Protein AF-A0A9W6NI95-F1 (afdb_monomer_lite)

Sequence (175 aa):
MHAALSYRSCLLLAVLAAGCATPPPPPPVPDEVAAPVPEYIPVVRYGRYTLVELTPTAAQEDLLLQVVDVSIPDTLHANVADALHHVLQRSGYQLCNGRETDTLGNLPLPAAHYQLGPLQLRDALLTLAGPARALHVDHTTRSVCFSQQHKTPAEATQATADSAPLQGSAGEPQP

InterPro domains:
  IPR022260 Integrating conjugative element protein PilL, PFGI-1 [TIGR03748] (44-146)

pLDDT: mean 80.82, std 19.19, range [35.25, 98.25]

Organism: NCBI:txid1806536

Foldseek 3Di:
DDDDDDDDDDDDDPDPPPDDDDDDDDPDDPPPPPDPDDDDFDWDDDPDPDIDTPDDDPCRVPLQQDWDWAAAPPDVWQFLLSLLQRLCVPSQADEDDDPQQVVLRPHTFDPVLNTDDGGGNNVNNDVSSDPQWDWDADPVNRYIYIDGDPPPPDPPPPDPPDDDDDDDDDDDDDD

Radius of gyration: 41.8 Å; chains: 1; bounding box: 134×52×127 Å

Secondary structure (DSSP, 8-state):
---------------------PPPPPPPPP----PPPPP---EEEETTTEEEE-SPPHHHHSGGGSEEEEE----TT-BHHHHHHHHTTTTS-EE---HHHHHHHTSBPPGGGSEEEEEEHHHHHHHHH-TTEEEEEETTTTEEEEEE---------SS----------------

Structure (mmCIF, N/CA/C/O backbone):
data_AF-A0A9W6NI95-F1
#
_entry.id   AF-A0A9W6NI95-F1
#
loop_
_atom_site.group_PDB
_atom_site.id
_atom_site.type_symbol
_atom_site.label_atom_id
_atom_site.label_alt_id
_atom_site.label_comp_id
_atom_site.label_asym_id
_atom_site.label_entity_id
_atom_site.label_seq_id
_atom_site.pdbx_PDB_ins_code
_atom_site.Cartn_x
_atom_site.Cartn_y
_atom_site.Cartn_z
_atom_site.occupancy
_atom_site.B_iso_or_equiv
_atom_site.auth_seq_id
_atom_site.auth_comp_id
_atom_site.auth_asym_id
_atom_site.auth_atom_id
_atom_site.pdbx_PDB_model_num
ATOM 1 N N . MET A 1 1 ? -64.172 -23.186 106.524 1.00 39.09 1 MET A N 1
ATOM 2 C CA . MET A 1 1 ? -62.766 -23.621 106.405 1.00 39.09 1 MET A CA 1
ATOM 3 C C . MET A 1 1 ? -61.934 -22.416 105.976 1.00 39.09 1 MET A C 1
ATOM 5 O O . MET A 1 1 ? -62.356 -21.749 105.047 1.00 39.09 1 MET A O 1
ATOM 9 N N . HIS A 1 2 ? -60.880 -22.116 106.748 1.00 35.25 2 HIS A N 1
ATOM 10 C CA . HIS A 1 2 ? -59.637 -21.352 106.481 1.00 35.25 2 HIS A CA 1
ATOM 11 C C . HIS A 1 2 ? -59.615 -20.327 105.319 1.00 35.25 2 HIS A C 1
ATOM 13 O O . HIS A 1 2 ? -59.836 -20.692 104.176 1.00 35.25 2 HIS A O 1
ATOM 19 N N . ALA A 1 3 ? -59.476 -19.015 105.554 1.00 40.25 3 ALA A N 1
ATOM 20 C CA . ALA A 1 3 ? -58.319 -18.244 106.060 1.00 40.25 3 ALA A CA 1
ATOM 21 C C . ALA A 1 3 ? -57.345 -17.757 104.956 1.00 40.25 3 ALA A C 1
ATOM 23 O O . ALA A 1 3 ? -56.679 -18.565 104.332 1.00 40.25 3 ALA A O 1
ATOM 24 N N . ALA A 1 4 ? -57.283 -16.423 104.809 1.00 47.19 4 ALA A N 1
ATOM 25 C CA . ALA A 1 4 ? -56.113 -15.525 104.742 1.00 47.19 4 ALA A CA 1
ATOM 26 C C . ALA A 1 4 ? -54.902 -15.749 103.788 1.00 47.19 4 ALA A C 1
ATOM 28 O O . ALA A 1 4 ? -54.490 -16.860 103.494 1.00 47.19 4 ALA A O 1
ATOM 29 N N . LEU A 1 5 ? -54.250 -14.599 103.518 1.00 49.66 5 LEU A N 1
ATOM 30 C CA . LEU A 1 5 ? -52.885 -14.325 103.004 1.00 49.66 5 LEU A CA 1
ATOM 31 C C . LEU A 1 5 ? -52.746 -14.244 101.470 1.00 49.66 5 LEU A C 1
ATOM 33 O O . LEU A 1 5 ? -52.986 -15.212 100.768 1.00 49.66 5 LEU A O 1
ATOM 37 N N . SER A 1 6 ? -52.494 -13.087 100.842 1.00 50.56 6 SER A N 1
ATOM 38 C CA . SER A 1 6 ? -51.458 -12.047 101.022 1.00 50.56 6 SER A CA 1
ATOM 39 C C . SER A 1 6 ? -50.047 -12.478 100.596 1.00 50.56 6 SER A C 1
ATOM 41 O O . SER A 1 6 ? -49.500 -13.444 101.115 1.00 50.56 6 SER A O 1
ATOM 43 N N . TYR A 1 7 ? -49.461 -11.645 99.725 1.00 53.38 7 TYR A N 1
ATOM 44 C CA . TYR A 1 7 ? -48.036 -11.490 99.412 1.00 53.38 7 TYR A CA 1
ATOM 45 C C . TYR A 1 7 ? -47.317 -12.620 98.657 1.00 53.38 7 TYR A C 1
ATOM 47 O O . TYR A 1 7 ? -47.003 -13.662 99.220 1.00 53.38 7 TYR A O 1
ATOM 55 N N . ARG A 1 8 ? -46.863 -12.312 97.433 1.00 53.09 8 ARG A N 1
ATOM 56 C CA . ARG A 1 8 ? -45.423 -12.296 97.101 1.00 53.09 8 ARG A CA 1
ATOM 57 C C . ARG A 1 8 ? -45.178 -11.746 95.696 1.00 53.09 8 ARG A C 1
ATOM 59 O O . ARG A 1 8 ? -45.253 -12.444 94.694 1.00 53.09 8 ARG A O 1
ATOM 66 N N . SER A 1 9 ? -44.829 -10.462 95.679 1.00 55.97 9 SER A N 1
ATOM 67 C CA . SER A 1 9 ? -43.877 -9.907 94.723 1.00 55.97 9 SER A CA 1
ATOM 68 C C . SER A 1 9 ? -42.652 -10.823 94.636 1.00 55.97 9 SER A C 1
ATOM 70 O O . SER A 1 9 ? -42.041 -11.120 95.663 1.00 55.97 9 SER A O 1
ATOM 72 N N . CYS A 1 10 ? -42.305 -11.267 93.430 1.00 50.72 10 CYS A N 1
ATOM 73 C CA . CYS A 1 10 ? -40.957 -11.715 93.110 1.00 50.72 10 CYS A CA 1
ATOM 74 C C . CYS A 1 10 ? -40.679 -11.417 91.632 1.00 50.72 10 CYS A C 1
ATOM 76 O O . CYS A 1 10 ? -41.118 -12.122 90.728 1.00 50.72 10 CYS A O 1
ATOM 78 N N . LEU A 1 11 ? -39.991 -10.291 91.444 1.00 57.03 11 LEU A N 1
ATOM 79 C CA . LEU A 1 11 ? -39.237 -9.872 90.268 1.00 57.03 11 LEU A CA 1
ATOM 80 C C . LEU A 1 11 ? -38.613 -11.040 89.496 1.00 57.03 11 LEU A C 1
ATOM 82 O O . LEU A 1 11 ? -37.851 -11.791 90.094 1.00 57.03 11 LEU A O 1
ATOM 86 N N . LEU A 1 12 ? -38.777 -11.065 88.171 1.00 56.69 12 LEU A N 1
ATOM 87 C CA . LEU A 1 12 ? -37.715 -11.503 87.261 1.00 56.69 12 LEU A CA 1
ATOM 88 C C . LEU A 1 12 ? -37.713 -10.617 86.005 1.00 56.69 12 LEU A C 1
ATOM 90 O O . LEU A 1 12 ? -38.491 -10.795 85.073 1.00 56.69 12 LEU A O 1
ATOM 94 N N . LEU A 1 13 ? -36.822 -9.623 86.035 1.00 53.78 13 LEU A N 1
ATOM 95 C CA . LEU A 1 13 ? -36.346 -8.852 84.889 1.00 53.78 13 LEU A CA 1
ATOM 96 C C . LEU A 1 13 ? -35.638 -9.799 83.910 1.00 53.78 13 LEU A C 1
ATOM 98 O O . LEU A 1 13 ? -34.586 -10.347 84.237 1.00 53.78 13 LEU A O 1
ATOM 102 N N . ALA A 1 14 ? -36.178 -9.971 82.705 1.00 61.47 14 ALA A N 1
ATOM 103 C CA . ALA A 1 14 ? -35.450 -10.603 81.610 1.00 61.47 14 ALA A CA 1
ATOM 104 C C . ALA A 1 14 ? -34.490 -9.570 80.992 1.00 61.47 14 ALA A C 1
ATOM 106 O O . ALA A 1 14 ? -34.885 -8.740 80.176 1.00 61.47 14 ALA A O 1
ATOM 107 N N . VAL A 1 15 ? -33.227 -9.593 81.424 1.00 63.75 15 VAL A N 1
ATOM 108 C CA . VAL A 1 15 ? -32.141 -8.812 80.817 1.00 63.75 15 VAL A CA 1
ATOM 109 C C . VAL A 1 15 ? -31.749 -9.485 79.501 1.00 63.75 15 VAL A C 1
ATOM 111 O O . VAL A 1 15 ? -31.142 -10.554 79.497 1.00 63.75 15 VAL A O 1
ATOM 114 N N . LEU A 1 16 ? -32.098 -8.866 78.372 1.00 62.25 16 LEU A N 1
ATOM 115 C CA . LEU A 1 16 ? -31.560 -9.224 77.059 1.00 62.25 16 LEU A CA 1
ATOM 116 C C . LEU A 1 16 ? -30.106 -8.742 76.985 1.00 62.25 16 LEU A C 1
ATOM 118 O O . LEU A 1 16 ? -29.836 -7.593 76.644 1.00 62.25 16 LEU A O 1
ATOM 122 N N . ALA A 1 17 ? -29.161 -9.621 77.314 1.00 59.72 17 ALA A N 1
ATOM 123 C CA . ALA A 1 17 ? -27.756 -9.405 77.000 1.00 59.72 17 ALA A CA 1
ATOM 124 C C . ALA A 1 17 ? -27.543 -9.623 75.491 1.00 59.72 17 ALA A C 1
ATOM 126 O O . ALA A 1 17 ? -27.167 -10.707 75.048 1.00 59.72 17 ALA A O 1
ATOM 127 N N . ALA A 1 18 ? -27.814 -8.593 74.688 1.00 65.00 18 ALA A N 1
ATOM 128 C CA . ALA A 1 18 ? -27.332 -8.529 73.314 1.00 65.00 18 ALA A CA 1
ATOM 129 C C . ALA A 1 18 ? -25.821 -8.251 73.354 1.00 65.00 18 ALA A C 1
ATOM 131 O O . ALA A 1 18 ? -25.382 -7.109 73.474 1.00 65.00 18 ALA A O 1
ATOM 132 N N . GLY A 1 19 ? -25.018 -9.314 73.325 1.00 57.25 19 GLY A N 1
ATOM 133 C CA . GLY A 1 19 ? -23.576 -9.205 73.143 1.00 57.25 19 GLY A CA 1
ATOM 134 C C . GLY A 1 19 ? -23.263 -8.876 71.686 1.00 57.25 19 GLY A C 1
ATOM 135 O O . GLY A 1 19 ? -23.458 -9.717 70.811 1.00 57.25 19 GLY A O 1
ATOM 136 N N . CYS A 1 20 ? -22.770 -7.669 71.412 1.00 65.12 20 CYS A N 1
ATOM 137 C CA . CYS A 1 20 ? -22.138 -7.366 70.130 1.00 65.12 20 CYS A CA 1
ATOM 138 C C . CYS A 1 20 ? -20.782 -8.080 70.075 1.00 65.12 20 CYS A C 1
ATOM 140 O O . CYS A 1 20 ? -19.835 -7.680 70.750 1.00 65.12 20 CYS A O 1
ATOM 142 N N . ALA A 1 21 ? -20.688 -9.144 69.278 1.00 68.12 21 ALA A N 1
ATOM 143 C CA . ALA A 1 21 ? -19.411 -9.746 68.924 1.00 68.12 21 ALA A CA 1
ATOM 144 C C . ALA A 1 21 ? -18.765 -8.907 67.812 1.00 68.12 21 ALA A C 1
ATOM 146 O O . ALA A 1 21 ? -19.132 -9.017 66.643 1.00 68.12 21 ALA A O 1
ATOM 147 N N . THR A 1 22 ? -17.825 -8.038 68.180 1.00 73.81 22 THR A N 1
ATOM 148 C CA . THR A 1 22 ? -16.967 -7.336 67.218 1.00 73.81 22 THR A CA 1
ATOM 149 C C . THR A 1 22 ? -15.977 -8.345 66.622 1.00 73.81 22 THR A C 1
ATOM 151 O O . THR A 1 22 ? -15.261 -8.992 67.392 1.00 73.81 22 THR A O 1
ATOM 154 N N . PRO A 1 23 ? -15.917 -8.523 65.289 1.00 75.31 23 PRO A N 1
ATOM 155 C CA . PRO A 1 23 ? -14.920 -9.392 64.674 1.00 75.31 23 PRO A CA 1
ATOM 156 C C . PRO A 1 23 ? -13.507 -8.838 64.921 1.00 75.31 23 PRO A C 1
ATOM 158 O O . PRO A 1 23 ? -13.334 -7.617 64.988 1.00 75.31 23 PRO A O 1
ATOM 161 N N . PRO A 1 24 ? -12.490 -9.705 65.076 1.00 78.19 24 PRO A N 1
ATOM 162 C CA . PRO A 1 24 ? -11.120 -9.251 65.257 1.00 78.19 24 PRO A CA 1
ATOM 163 C C . PRO A 1 24 ? -10.662 -8.430 64.039 1.00 78.19 24 PRO A C 1
ATOM 165 O O . PRO A 1 24 ? -11.067 -8.734 62.912 1.00 78.19 24 PRO A O 1
ATOM 168 N N . PRO A 1 25 ? -9.828 -7.395 64.248 1.00 74.44 25 PRO A N 1
ATOM 169 C CA . PRO A 1 25 ? -9.284 -6.610 63.151 1.00 74.44 25 PRO A CA 1
ATOM 170 C C . PRO A 1 25 ? -8.463 -7.510 62.212 1.00 74.44 25 PRO A C 1
ATOM 172 O O . PRO A 1 25 ? -7.798 -8.438 62.688 1.00 74.44 25 PRO A O 1
ATOM 175 N N . PRO A 1 26 ? -8.501 -7.262 60.890 1.00 75.88 26 PRO A N 1
ATOM 176 C CA . PRO A 1 26 ? -7.673 -8.000 59.947 1.00 75.88 26 PRO A CA 1
ATOM 177 C C . PRO A 1 26 ? -6.185 -7.811 60.292 1.00 75.88 26 PRO A C 1
ATOM 179 O O . PRO A 1 26 ? -5.810 -6.764 60.832 1.00 75.88 26 PRO A O 1
ATOM 182 N N . PRO A 1 27 ? -5.327 -8.809 60.011 1.00 78.88 27 PRO A N 1
ATOM 183 C CA . PRO A 1 27 ? -3.893 -8.677 60.231 1.00 78.88 27 PRO A CA 1
ATOM 184 C C . PRO A 1 27 ? -3.335 -7.488 59.429 1.00 78.88 27 PRO A C 1
ATOM 186 O O . PRO A 1 27 ? -3.868 -7.180 58.359 1.00 78.88 27 PRO A O 1
ATOM 189 N N . PRO A 1 28 ? -2.272 -6.823 59.919 1.00 68.75 28 PRO A N 1
ATOM 190 C CA . PRO A 1 28 ? -1.641 -5.730 59.194 1.00 68.75 28 PRO A CA 1
ATOM 191 C C . PRO A 1 28 ? -1.139 -6.251 57.846 1.00 68.75 28 PRO A C 1
ATOM 193 O O . PRO A 1 28 ? -0.312 -7.163 57.789 1.00 68.75 28 PRO A O 1
ATOM 196 N N . VAL A 1 29 ? -1.684 -5.693 56.766 1.00 67.94 29 VAL A N 1
ATOM 197 C CA . VAL A 1 29 ? -1.177 -5.910 55.411 1.00 67.94 29 VAL A CA 1
ATOM 198 C C . VAL A 1 29 ? 0.262 -5.376 55.356 1.00 67.94 29 VAL A C 1
ATOM 200 O O . VAL A 1 29 ? 0.476 -4.224 55.738 1.00 67.94 29 VAL A O 1
ATOM 203 N N . PRO A 1 30 ? 1.255 -6.196 54.957 1.00 70.25 30 PRO A N 1
ATOM 204 C CA . PRO A 1 30 ? 2.612 -5.721 54.695 1.00 70.25 30 PRO A CA 1
ATOM 205 C C . PRO A 1 30 ? 2.572 -4.583 53.677 1.00 70.25 30 PRO A C 1
ATOM 207 O O . PRO A 1 30 ? 1.731 -4.647 52.781 1.00 70.25 30 PRO A O 1
ATOM 210 N N . ASP A 1 31 ? 3.464 -3.592 53.825 1.00 64.56 31 ASP A N 1
ATOM 211 C CA . ASP A 1 31 ? 3.562 -2.402 52.969 1.00 64.56 31 ASP A CA 1
ATOM 212 C C . ASP A 1 31 ? 3.213 -2.734 51.517 1.00 64.56 31 ASP A C 1
ATOM 214 O O . ASP A 1 31 ? 3.941 -3.439 50.812 1.00 64.56 31 ASP A O 1
ATOM 218 N N . GLU A 1 32 ? 2.030 -2.267 51.123 1.00 62.72 32 GLU A N 1
ATOM 219 C CA . GLU A 1 32 ? 1.460 -2.468 49.806 1.00 62.72 32 GLU A CA 1
ATOM 220 C C . GLU A 1 32 ? 2.410 -1.808 48.810 1.00 62.72 32 GLU A C 1
ATOM 222 O O . GLU A 1 32 ? 2.481 -0.582 48.707 1.00 62.72 32 GLU A O 1
ATOM 227 N N . VAL A 1 33 ? 3.200 -2.633 48.116 1.00 65.06 33 VAL A N 1
ATOM 228 C CA . VAL A 1 33 ? 3.921 -2.228 46.911 1.00 65.06 33 VAL A CA 1
ATOM 229 C C . VAL A 1 33 ? 2.887 -1.539 46.041 1.00 65.06 33 VAL A C 1
ATOM 231 O O . VAL A 1 33 ? 1.957 -2.202 45.585 1.00 65.06 33 VAL A O 1
ATOM 234 N N . ALA A 1 34 ? 3.016 -0.217 45.893 1.00 67.56 34 ALA A N 1
ATOM 235 C CA . ALA A 1 34 ? 2.054 0.608 45.184 1.00 67.56 34 ALA A CA 1
ATOM 236 C C . ALA A 1 34 ? 1.729 -0.064 43.849 1.00 67.56 34 ALA A C 1
ATOM 238 O O . ALA A 1 34 ? 2.587 -0.156 42.965 1.00 67.56 34 ALA A O 1
ATOM 239 N N . ALA A 1 35 ? 0.512 -0.600 43.743 1.00 68.81 35 ALA A N 1
ATOM 240 C CA . ALA A 1 35 ? 0.052 -1.186 42.504 1.00 68.81 35 ALA A CA 1
ATOM 241 C C . ALA A 1 35 ? 0.162 -0.101 41.421 1.00 68.81 35 ALA A C 1
ATOM 243 O O . ALA A 1 35 ? -0.156 1.063 41.702 1.00 68.81 35 ALA A O 1
ATOM 244 N N . PRO A 1 36 ? 0.642 -0.434 40.209 1.00 73.38 36 PRO A N 1
ATOM 245 C CA . PRO A 1 36 ? 0.650 0.527 39.120 1.00 73.38 36 PRO A CA 1
ATOM 246 C C . PRO A 1 36 ? -0.759 1.102 38.978 1.00 73.38 36 PRO A C 1
ATOM 248 O O . PRO A 1 36 ? -1.743 0.359 39.022 1.00 73.38 36 PRO A O 1
ATOM 251 N N . VAL A 1 37 ? -0.844 2.431 38.877 1.00 72.38 37 VAL A N 1
ATOM 252 C CA . VAL A 1 37 ? -2.119 3.136 38.722 1.00 72.38 37 VAL A CA 1
ATOM 253 C C . VAL A 1 37 ? -2.857 2.479 37.554 1.00 72.38 37 VAL A C 1
ATOM 255 O O . VAL A 1 37 ? -2.275 2.402 36.469 1.00 72.38 37 VAL A O 1
ATOM 258 N N . PRO A 1 38 ? -4.078 1.951 37.755 1.00 73.62 38 PRO A N 1
ATOM 259 C CA . PRO A 1 38 ? -4.769 1.231 36.700 1.00 73.62 38 PRO A CA 1
ATOM 260 C C . PRO A 1 38 ? -4.997 2.176 35.522 1.00 73.62 38 PRO A C 1
ATOM 262 O O . PRO A 1 38 ? -5.600 3.241 35.672 1.00 73.62 38 PRO A O 1
ATOM 265 N N . GLU A 1 39 ? -4.490 1.787 34.356 1.00 80.56 39 GLU A N 1
ATOM 266 C CA . GLU A 1 39 ? -4.736 2.496 33.109 1.00 80.56 39 GLU A CA 1
ATOM 267 C C . GLU A 1 39 ? -6.236 2.426 32.797 1.00 80.56 39 GLU A C 1
ATOM 269 O O . GLU A 1 39 ? -6.834 1.349 32.729 1.00 80.56 39 GLU A O 1
ATOM 274 N N . TYR A 1 40 ? -6.879 3.589 32.697 1.00 83.12 40 TYR A N 1
ATOM 275 C CA . TYR A 1 40 ? -8.318 3.671 32.476 1.00 83.12 40 TYR A CA 1
ATOM 276 C C . TYR A 1 40 ? -8.625 3.529 30.981 1.00 83.12 40 TYR A C 1
ATOM 278 O O . TYR A 1 40 ? -8.510 4.494 30.226 1.00 83.12 40 TYR A O 1
ATOM 286 N N . ILE A 1 41 ? -9.046 2.334 30.560 1.00 86.50 41 ILE A N 1
ATOM 287 C CA . ILE A 1 41 ? -9.514 2.070 29.193 1.00 86.50 41 ILE A CA 1
ATOM 288 C C . ILE A 1 41 ? -11.033 2.297 29.143 1.00 86.50 41 ILE A C 1
ATOM 290 O O . ILE A 1 41 ? -11.782 1.579 29.815 1.00 86.50 41 ILE A O 1
ATOM 294 N N . PRO A 1 42 ? -11.532 3.287 28.381 1.00 90.44 42 PRO A N 1
ATOM 295 C CA . PRO A 1 42 ? -12.965 3.530 28.284 1.00 90.44 42 PRO A CA 1
ATOM 296 C C . PRO A 1 42 ? -13.649 2.356 27.571 1.00 90.44 42 PRO A C 1
ATOM 298 O O . PRO A 1 42 ? -13.240 1.965 26.482 1.00 90.44 42 PRO A O 1
ATOM 301 N N . VAL A 1 43 ? -14.713 1.803 28.160 1.00 92.88 43 VAL A N 1
ATOM 302 C CA . VAL A 1 43 ? -15.462 0.665 27.597 1.00 92.88 43 VAL A CA 1
ATOM 303 C C . VAL A 1 43 ? -16.964 0.929 27.566 1.00 92.88 43 VAL A C 1
ATOM 305 O O . VAL A 1 43 ? -17.522 1.564 28.462 1.00 92.88 43 VAL A O 1
ATOM 308 N N . VAL A 1 44 ? -17.643 0.384 26.557 1.00 94.25 44 VAL A N 1
ATOM 309 C CA . VAL A 1 44 ? -19.109 0.319 26.479 1.00 94.25 44 VAL A CA 1
ATOM 310 C C . VAL A 1 44 ? -19.562 -1.123 26.593 1.00 94.25 44 VAL A C 1
ATOM 312 O O . VAL A 1 44 ? -19.011 -2.027 25.968 1.00 94.25 44 VAL A O 1
ATOM 315 N N . ARG A 1 45 ? -20.608 -1.342 27.391 1.00 95.19 45 ARG A N 1
ATOM 316 C CA . ARG A 1 45 ? -21.202 -2.661 27.579 1.00 95.19 45 ARG A CA 1
ATOM 317 C C . ARG A 1 45 ? -22.388 -2.865 26.647 1.00 95.19 45 ARG A C 1
ATOM 319 O O . ARG A 1 45 ? -23.424 -2.225 26.807 1.00 95.19 45 ARG A O 1
ATOM 326 N N . TYR A 1 46 ? -22.257 -3.817 25.732 1.00 94.62 46 TYR A N 1
ATOM 327 C CA . TYR A 1 46 ? -23.356 -4.322 24.920 1.00 94.62 46 TYR A CA 1
ATOM 328 C C . TYR A 1 46 ? -23.933 -5.590 25.560 1.00 94.62 46 TYR A C 1
ATOM 330 O O . TYR A 1 46 ? -23.252 -6.595 25.773 1.00 94.62 46 TYR A O 1
ATOM 338 N N . GLY A 1 47 ? -25.219 -5.549 25.906 1.00 94.44 47 GLY A N 1
ATOM 339 C CA . GLY A 1 47 ? -25.883 -6.662 26.581 1.00 94.44 47 GLY A CA 1
ATOM 340 C C . GLY A 1 47 ? -25.234 -7.014 27.925 1.00 94.44 47 GLY A C 1
ATOM 341 O O . GLY A 1 47 ? -24.808 -6.142 28.684 1.00 94.44 47 GLY A O 1
ATOM 342 N N . ARG A 1 48 ? -25.198 -8.309 28.262 1.00 93.75 48 ARG A N 1
ATOM 343 C CA . ARG A 1 48 ? -24.658 -8.777 29.549 1.00 93.75 48 ARG A CA 1
ATOM 344 C C . ARG A 1 48 ? -23.215 -9.282 29.496 1.00 93.75 48 ARG A C 1
ATOM 346 O O . ARG A 1 48 ? -22.595 -9.359 30.557 1.00 93.75 48 ARG A O 1
ATOM 353 N N . TYR A 1 49 ? -22.697 -9.589 28.310 1.00 94.81 49 TYR A N 1
ATOM 354 C CA . TYR A 1 49 ? -21.448 -10.341 28.139 1.00 94.81 49 TYR A CA 1
ATOM 355 C C . TYR A 1 49 ? -20.434 -9.675 27.207 1.00 94.81 49 TYR A C 1
ATOM 357 O O . TYR A 1 49 ? -19.344 -10.208 27.044 1.00 94.81 49 TYR A O 1
ATOM 365 N N . THR A 1 50 ? -20.763 -8.529 26.606 1.00 94.88 50 THR A N 1
ATOM 366 C CA . THR A 1 50 ? -19.878 -7.872 25.642 1.00 94.88 50 THR A CA 1
ATOM 367 C C . THR A 1 50 ? -19.442 -6.521 26.184 1.00 94.88 50 THR A C 1
ATOM 369 O O . THR A 1 50 ? -20.273 -5.661 26.470 1.00 94.88 50 THR A O 1
ATOM 372 N N . LEU A 1 51 ? -18.133 -6.344 26.326 1.00 94.00 51 LEU A N 1
ATOM 373 C CA . LEU A 1 51 ? -17.490 -5.052 26.531 1.00 94.00 51 LEU A CA 1
ATOM 374 C C . LEU A 1 51 ? -16.725 -4.721 25.251 1.00 94.00 51 LEU A C 1
ATOM 376 O O . LEU A 1 51 ? -16.057 -5.592 24.698 1.00 94.00 51 LEU A O 1
ATOM 380 N N . VAL A 1 52 ? -16.871 -3.493 24.769 1.00 92.94 52 VAL A N 1
ATOM 381 C CA . VAL A 1 52 ? -16.148 -2.967 23.609 1.00 92.94 52 VAL A CA 1
ATOM 382 C C . VAL A 1 52 ? -15.347 -1.770 24.083 1.00 92.94 52 VAL A C 1
ATOM 384 O O . VAL A 1 52 ? -15.907 -0.859 24.696 1.00 92.94 52 VAL A O 1
ATOM 387 N N . GLU A 1 53 ? -14.048 -1.791 23.824 1.00 93.06 53 GLU A N 1
ATOM 388 C CA . GLU A 1 53 ? -13.171 -0.657 24.092 1.00 93.06 53 GLU A CA 1
ATOM 389 C C . GLU A 1 53 ? -13.522 0.503 23.157 1.00 93.06 53 GLU A C 1
ATOM 391 O O . GLU A 1 53 ? -13.780 0.315 21.969 1.00 93.06 53 GLU A O 1
ATOM 396 N N . LEU A 1 54 ? -13.570 1.713 23.710 1.00 91.75 54 LEU A N 1
ATOM 397 C CA . LEU A 1 54 ? -13.808 2.956 22.977 1.00 91.75 54 LEU A CA 1
ATOM 398 C C . LEU A 1 54 ? -12.495 3.629 22.564 1.00 91.75 54 LEU A C 1
ATOM 400 O O . LEU A 1 54 ? -12.389 4.856 22.544 1.00 91.75 54 LEU A O 1
ATOM 404 N N . THR A 1 55 ? -11.484 2.826 22.272 1.00 92.31 55 THR A N 1
ATOM 405 C CA . THR A 1 55 ? -10.209 3.267 21.722 1.00 92.31 55 THR A CA 1
ATOM 406 C C . THR A 1 55 ? -10.220 3.035 20.210 1.00 92.31 55 THR A C 1
ATOM 408 O O . THR A 1 55 ? -10.811 2.058 19.735 1.00 92.31 55 THR A O 1
ATOM 411 N N . PRO A 1 56 ? -9.627 3.936 19.411 1.00 93.44 56 PRO A N 1
ATOM 412 C CA . PRO A 1 56 ? -9.399 3.649 18.004 1.00 93.44 56 PRO A CA 1
ATOM 413 C C . PRO A 1 56 ? -8.532 2.395 17.861 1.00 93.44 56 PRO A C 1
ATOM 415 O O . PRO A 1 56 ? -7.636 2.138 18.663 1.00 93.44 56 PRO A O 1
ATOM 418 N N . THR A 1 57 ? -8.785 1.597 16.828 1.00 94.19 57 THR A N 1
ATOM 419 C CA . THR A 1 57 ? -7.896 0.473 16.521 1.00 94.19 57 THR A CA 1
ATOM 420 C C . THR A 1 57 ? -6.550 0.994 16.017 1.00 94.19 57 THR A C 1
ATOM 422 O O . THR A 1 57 ? -6.480 2.075 15.434 1.00 94.19 57 THR A O 1
ATOM 425 N N . ALA A 1 58 ? -5.482 0.202 16.137 1.00 94.75 58 ALA A N 1
ATOM 426 C CA . ALA A 1 58 ? -4.161 0.594 15.632 1.00 94.75 58 ALA A CA 1
ATOM 427 C C . ALA A 1 58 ? -4.181 1.004 14.143 1.00 94.75 58 ALA A C 1
ATOM 429 O O . ALA A 1 58 ? -3.494 1.937 13.750 1.00 94.75 58 ALA A O 1
ATOM 430 N N . ALA A 1 59 ? -5.021 0.359 13.324 1.00 94.75 59 ALA A N 1
ATOM 431 C CA . ALA A 1 59 ? -5.212 0.706 11.914 1.00 94.75 59 ALA A CA 1
ATOM 432 C C . ALA A 1 59 ? -6.004 2.007 11.685 1.00 94.75 59 ALA A C 1
ATOM 434 O O . ALA A 1 59 ? -5.930 2.586 10.604 1.00 94.75 59 ALA A O 1
ATOM 435 N N . GLN A 1 60 ? -6.798 2.449 12.663 1.00 94.56 60 GLN A N 1
ATOM 436 C CA . GLN A 1 60 ? -7.477 3.747 12.635 1.00 94.56 60 GLN A CA 1
ATOM 437 C C . GLN A 1 60 ? -6.549 4.880 13.088 1.00 94.56 60 GLN A C 1
ATOM 439 O O . GLN A 1 60 ? -6.688 5.998 12.593 1.00 94.56 60 GLN A O 1
ATOM 444 N N . GLU A 1 61 ? -5.611 4.600 13.996 1.00 94.69 61 GLU A N 1
ATOM 445 C CA . GLU A 1 61 ? -4.586 5.558 14.432 1.00 94.69 61 GLU A CA 1
ATOM 446 C C . GLU A 1 61 ? -3.477 5.716 13.388 1.00 94.69 61 GLU A C 1
ATOM 448 O O . GLU A 1 61 ? -3.160 6.834 12.978 1.00 94.69 61 GLU A O 1
ATOM 453 N N . ASP A 1 62 ? -2.934 4.597 12.905 1.00 95.44 62 ASP A N 1
ATOM 454 C CA . ASP A 1 62 ? -1.996 4.543 11.790 1.00 95.44 62 ASP A CA 1
ATOM 455 C C . ASP A 1 62 ? -2.647 3.834 10.600 1.00 95.44 62 ASP A C 1
ATOM 457 O O . ASP A 1 62 ? -2.703 2.606 10.497 1.00 95.44 62 ASP A O 1
ATOM 461 N N . LEU A 1 63 ? -3.104 4.649 9.651 1.00 95.88 63 LEU A N 1
ATOM 462 C CA . LEU A 1 63 ? -3.753 4.190 8.428 1.00 95.88 63 LEU A CA 1
ATOM 463 C C . LEU A 1 63 ? -2.841 3.310 7.556 1.00 95.88 63 LEU A C 1
ATOM 465 O O . LEU A 1 63 ? -3.345 2.620 6.672 1.00 95.88 63 LEU A O 1
ATOM 469 N N . LEU A 1 64 ? -1.521 3.293 7.764 1.00 97.31 64 LEU A N 1
ATOM 470 C CA . LEU A 1 64 ? -0.629 2.373 7.052 1.00 97.31 64 LEU A CA 1
ATOM 471 C C . LEU A 1 64 ? -0.670 0.942 7.601 1.00 97.31 64 LEU A C 1
ATOM 473 O O . LEU A 1 64 ? -0.233 0.026 6.900 1.00 97.31 64 LEU A O 1
ATOM 477 N N . LEU A 1 65 ? -1.226 0.740 8.798 1.00 97.31 65 LEU A N 1
ATOM 478 C CA . LEU A 1 65 ? -1.443 -0.582 9.394 1.00 97.31 65 LEU A CA 1
ATOM 479 C C . LEU A 1 65 ? -2.769 -1.219 8.951 1.00 97.31 65 LEU A C 1
ATOM 481 O O . LEU A 1 65 ? -3.058 -2.360 9.314 1.00 97.31 65 LEU A O 1
ATOM 485 N N . GLN A 1 66 ? -3.593 -0.505 8.176 1.00 95.44 66 GLN A N 1
ATOM 486 C CA . GLN A 1 66 ? -4.844 -1.058 7.662 1.00 95.44 66 GLN A CA 1
ATOM 487 C C . GLN A 1 66 ? -4.577 -2.271 6.768 1.00 95.44 66 GLN A C 1
ATOM 489 O O . GLN A 1 66 ? -3.636 -2.276 5.974 1.00 95.44 66 GLN A O 1
ATOM 494 N N . VAL A 1 67 ? -5.423 -3.293 6.883 1.00 96.81 67 VAL A N 1
ATOM 495 C CA . VAL A 1 67 ? -5.331 -4.489 6.043 1.00 96.81 67 VAL A CA 1
ATOM 496 C C . VAL A 1 67 ? -5.942 -4.195 4.680 1.00 96.81 67 VAL A C 1
ATOM 498 O O . VAL A 1 67 ? -7.077 -3.724 4.588 1.00 96.81 67 VAL A O 1
ATOM 501 N N . VAL A 1 68 ? -5.190 -4.502 3.631 1.00 95.50 68 VAL A N 1
ATOM 502 C CA . VAL A 1 68 ? -5.618 -4.419 2.239 1.00 95.50 68 VAL A CA 1
ATOM 503 C C . VAL A 1 68 ? -5.596 -5.808 1.603 1.00 95.50 68 VAL A C 1
ATOM 505 O O . VAL A 1 68 ? -4.736 -6.642 1.897 1.00 95.50 68 VAL A O 1
ATOM 508 N N . ASP A 1 69 ? -6.573 -6.042 0.735 1.00 95.25 69 ASP A N 1
ATOM 509 C CA . ASP A 1 69 ? -6.673 -7.205 -0.141 1.00 95.25 69 ASP A CA 1
ATOM 510 C C . ASP A 1 69 ? -7.045 -6.677 -1.530 1.00 95.25 69 ASP A C 1
ATOM 512 O O . ASP A 1 69 ? -8.129 -6.120 -1.734 1.00 95.25 69 ASP A O 1
ATOM 516 N N . VAL A 1 70 ? -6.073 -6.696 -2.436 1.00 91.81 70 VAL A N 1
ATOM 517 C CA . VAL A 1 70 ? -6.067 -5.921 -3.673 1.00 91.81 70 VAL A CA 1
ATOM 518 C C . VAL A 1 70 ? -5.905 -6.857 -4.859 1.00 91.81 70 VAL A C 1
ATOM 520 O O . VAL A 1 70 ? -4.921 -7.584 -4.975 1.00 91.81 70 VAL A O 1
ATOM 523 N N . SER A 1 71 ? -6.860 -6.769 -5.782 1.00 93.75 71 SER A N 1
ATOM 524 C CA . SER A 1 71 ? -6.794 -7.393 -7.100 1.00 93.75 71 SER A CA 1
ATOM 525 C C . SER A 1 71 ? -6.699 -6.291 -8.144 1.00 93.75 71 SER A C 1
ATOM 527 O O . SER A 1 71 ? -7.692 -5.625 -8.440 1.00 93.75 71 SER A O 1
ATOM 529 N N . ILE A 1 72 ? -5.511 -6.103 -8.707 1.00 90.06 72 ILE A N 1
ATOM 530 C CA . ILE A 1 72 ? -5.282 -5.138 -9.780 1.00 90.06 72 ILE A CA 1
ATOM 531 C C . ILE A 1 72 ? -5.926 -5.697 -11.054 1.00 90.06 72 ILE A C 1
ATOM 533 O O . ILE A 1 72 ? -5.711 -6.867 -11.376 1.00 90.06 72 ILE A O 1
ATOM 537 N N . PRO A 1 73 ? -6.726 -4.906 -11.788 1.00 86.94 73 PRO A N 1
ATOM 538 C CA . PRO A 1 73 ? -7.265 -5.354 -13.062 1.00 86.94 73 PRO A CA 1
ATOM 539 C C . PRO A 1 73 ? -6.129 -5.717 -14.027 1.00 86.94 73 PRO A C 1
ATOM 541 O O . PRO A 1 73 ? -5.203 -4.925 -14.193 1.00 86.94 73 PRO A O 1
ATOM 544 N N . ASP A 1 74 ? -6.240 -6.865 -14.702 1.00 76.31 74 ASP A N 1
ATOM 545 C CA . ASP A 1 74 ? -5.344 -7.302 -15.788 1.00 76.31 74 ASP A CA 1
ATOM 546 C C . ASP A 1 74 ? -5.532 -6.424 -17.042 1.00 76.31 74 ASP A C 1
ATOM 548 O O . ASP A 1 74 ? -5.950 -6.866 -18.117 1.00 76.31 74 ASP A O 1
ATOM 552 N N . THR A 1 75 ? -5.277 -5.122 -16.915 1.00 71.50 75 THR A N 1
ATOM 553 C CA . THR A 1 75 ? -5.083 -4.264 -18.079 1.00 71.50 75 THR A CA 1
ATOM 554 C C . THR A 1 75 ? -3.797 -4.701 -18.765 1.00 71.50 75 THR A C 1
ATOM 556 O O . THR A 1 75 ? -2.856 -5.145 -18.113 1.00 71.50 75 THR A O 1
ATOM 559 N N . LEU A 1 76 ? -3.772 -4.608 -20.098 1.00 65.19 76 LEU A N 1
ATOM 560 C CA . LEU A 1 76 ? -2.821 -5.354 -20.925 1.00 65.19 76 LEU A CA 1
ATOM 561 C C . LEU A 1 76 ? -1.353 -5.234 -20.502 1.00 65.19 76 LEU A C 1
ATOM 563 O O . LEU A 1 76 ? -0.631 -6.1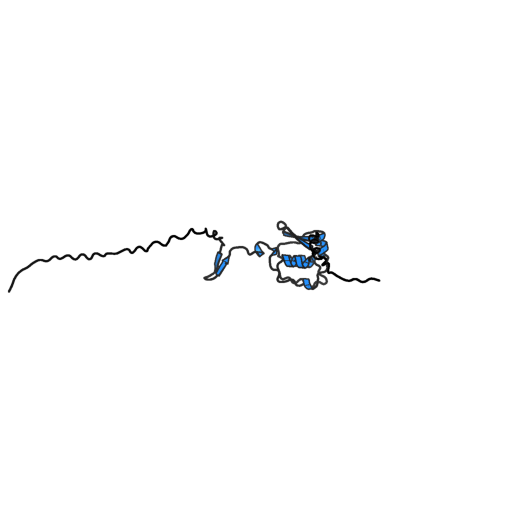84 -20.751 1.00 65.19 76 LEU A O 1
ATOM 567 N N . HIS A 1 77 ? -0.923 -4.157 -19.837 1.00 83.38 77 HIS A N 1
ATOM 568 C CA . HIS A 1 77 ? 0.414 -4.035 -19.254 1.00 83.38 77 HIS A CA 1
ATOM 569 C C . HIS A 1 77 ? 0.424 -3.013 -18.103 1.00 83.38 77 HIS A C 1
ATOM 571 O O . HIS A 1 77 ? 1.027 -1.947 -18.242 1.00 83.38 77 HIS A O 1
ATOM 577 N N . ALA A 1 78 ? -0.254 -3.300 -16.985 1.00 93.06 78 ALA A N 1
ATOM 578 C CA . ALA A 1 78 ? -0.152 -2.433 -15.807 1.00 93.06 78 ALA A CA 1
ATOM 579 C C . ALA A 1 78 ? 1.316 -2.289 -15.359 1.00 93.06 78 ALA A C 1
ATOM 581 O O . ALA A 1 78 ? 2.111 -3.238 -15.419 1.00 93.06 78 ALA A O 1
ATOM 582 N N . ASN A 1 79 ? 1.680 -1.089 -14.918 1.00 95.69 79 ASN A N 1
ATOM 583 C CA . ASN A 1 79 ? 2.995 -0.809 -14.349 1.00 95.69 79 ASN A CA 1
ATOM 584 C C . ASN A 1 79 ? 2.914 -0.684 -12.817 1.00 95.69 79 ASN A C 1
ATOM 586 O O . ASN A 1 79 ? 1.842 -0.750 -12.207 1.00 95.69 79 ASN A O 1
ATOM 590 N N . VAL A 1 80 ? 4.068 -0.523 -12.170 1.00 96.81 80 VAL A N 1
ATOM 591 C CA . VAL A 1 80 ? 4.127 -0.364 -10.711 1.00 96.81 80 VAL A CA 1
ATOM 592 C C . VAL A 1 80 ? 3.419 0.918 -10.253 1.00 96.81 80 VAL A C 1
ATOM 594 O O . VAL A 1 80 ? 2.831 0.919 -9.172 1.00 96.81 80 VAL A O 1
ATOM 597 N N . ALA A 1 81 ? 3.404 1.991 -11.053 1.00 96.19 81 ALA A N 1
ATOM 598 C CA . ALA A 1 81 ? 2.640 3.192 -10.710 1.00 96.19 81 ALA A CA 1
ATOM 599 C C . ALA A 1 81 ? 1.141 2.884 -10.638 1.00 96.19 81 ALA A C 1
ATOM 601 O O . ALA A 1 81 ? 0.505 3.253 -9.654 1.00 96.19 81 ALA A O 1
ATOM 602 N N . ASP A 1 82 ? 0.579 2.189 -11.627 1.00 96.00 82 ASP A N 1
ATOM 603 C CA . ASP A 1 82 ? -0.838 1.808 -11.654 1.00 96.00 82 ASP A CA 1
ATOM 604 C C . ASP A 1 82 ? -1.201 0.980 -10.416 1.00 96.00 82 ASP A C 1
ATOM 606 O O . ASP A 1 82 ? -2.201 1.251 -9.748 1.00 96.00 82 ASP A O 1
ATOM 610 N N . ALA A 1 83 ? -0.335 0.029 -10.055 1.00 95.94 83 ALA A N 1
ATOM 611 C CA . ALA A 1 83 ? -0.477 -0.785 -8.853 1.00 95.94 83 ALA A CA 1
ATOM 612 C C . ALA A 1 83 ? -0.468 0.049 -7.566 1.00 95.94 83 ALA A C 1
ATOM 614 O O . ALA A 1 83 ? -1.353 -0.105 -6.725 1.00 95.94 83 ALA A O 1
ATOM 615 N N . LEU A 1 84 ? 0.501 0.959 -7.416 1.00 97.19 84 LEU A N 1
ATOM 616 C CA . LEU A 1 84 ? 0.604 1.842 -6.252 1.00 97.19 84 LEU A CA 1
ATOM 617 C C . LEU A 1 84 ? -0.629 2.739 -6.128 1.00 97.19 84 LEU A C 1
ATOM 619 O O . LEU A 1 84 ? -1.210 2.837 -5.048 1.00 97.19 84 LEU A O 1
ATOM 623 N N . HIS A 1 85 ? -1.072 3.347 -7.230 1.00 96.25 85 HIS A N 1
ATOM 624 C CA . HIS A 1 85 ? -2.294 4.146 -7.236 1.00 96.25 85 HIS A CA 1
ATOM 625 C C . HIS A 1 85 ? -3.509 3.306 -6.852 1.00 96.25 85 HIS A C 1
ATOM 627 O O . HIS A 1 85 ? -4.350 3.796 -6.104 1.00 96.25 85 HIS A O 1
ATOM 633 N N . HIS A 1 86 ? -3.596 2.059 -7.327 1.00 95.56 86 HIS A N 1
ATOM 634 C CA . HIS A 1 86 ? -4.699 1.158 -7.016 1.00 95.56 86 HIS A CA 1
ATOM 635 C C . HIS A 1 86 ? -4.725 0.746 -5.537 1.00 95.56 86 HIS A C 1
ATOM 637 O O . HIS A 1 86 ? -5.765 0.868 -4.893 1.00 95.56 86 HIS A O 1
ATOM 643 N N . VAL A 1 87 ? -3.582 0.349 -4.971 1.00 96.19 87 VAL A N 1
ATOM 644 C CA . VAL A 1 87 ? -3.442 -0.003 -3.545 1.00 96.19 87 VAL A CA 1
ATOM 645 C C . VAL A 1 87 ? -3.772 1.183 -2.633 1.00 96.19 87 VAL A C 1
ATOM 647 O O . VAL A 1 87 ? -4.378 1.009 -1.578 1.00 96.19 87 VAL A O 1
ATOM 650 N N . LEU A 1 88 ? -3.417 2.402 -3.042 1.00 96.88 88 LEU A N 1
ATOM 651 C CA . LEU A 1 88 ? -3.696 3.614 -2.270 1.00 96.88 88 LEU A CA 1
ATOM 652 C C . LEU A 1 88 ? -5.166 4.062 -2.341 1.00 96.88 88 LEU A C 1
ATOM 654 O O . LEU A 1 88 ? -5.569 4.939 -1.567 1.00 96.88 88 LEU A O 1
ATOM 658 N N . GLN A 1 89 ? -5.999 3.474 -3.208 1.00 94.50 89 GLN A N 1
ATOM 659 C CA . GLN A 1 89 ? -7.408 3.857 -3.321 1.00 94.50 89 GLN A CA 1
ATOM 660 C C . GLN A 1 89 ? -8.133 3.677 -1.987 1.00 94.50 89 GLN A C 1
ATOM 662 O O . GLN A 1 89 ? -8.156 2.597 -1.404 1.00 94.50 89 GLN A O 1
ATOM 667 N N . ARG A 1 90 ? -8.784 4.750 -1.523 1.00 93.06 90 ARG A N 1
ATOM 668 C CA . ARG A 1 90 ? -9.526 4.813 -0.248 1.00 93.06 90 ARG A CA 1
ATOM 669 C C . ARG A 1 90 ? -8.666 4.681 1.018 1.00 93.06 90 ARG A C 1
ATOM 671 O O . ARG A 1 90 ? -9.225 4.743 2.106 1.00 93.06 90 ARG A O 1
ATOM 678 N N . SER A 1 91 ? -7.338 4.600 0.901 1.00 95.75 91 SER A N 1
ATOM 679 C CA . SER A 1 91 ? -6.430 4.591 2.060 1.00 95.75 91 SER A CA 1
ATOM 680 C C . SER A 1 91 ? -6.316 5.952 2.757 1.00 95.75 91 SER A C 1
ATOM 682 O O . SER A 1 91 ? -5.934 6.031 3.922 1.00 95.75 91 SER A O 1
ATOM 684 N N . GLY A 1 92 ? -6.619 7.032 2.028 1.00 96.12 92 GLY A N 1
ATOM 685 C CA . GLY A 1 92 ? -6.384 8.408 2.458 1.00 96.12 92 GLY A CA 1
ATOM 686 C C . GLY A 1 92 ? -4.970 8.925 2.173 1.00 96.12 92 GLY A C 1
ATOM 687 O O . GLY A 1 92 ? -4.729 10.101 2.438 1.00 96.12 92 GLY A O 1
ATOM 688 N N . TYR A 1 93 ? -4.079 8.092 1.623 1.00 98.12 93 TYR A N 1
ATOM 689 C CA . TYR A 1 93 ? -2.756 8.479 1.131 1.00 98.12 93 TYR A CA 1
ATOM 690 C C . TYR A 1 93 ? -2.736 8.652 -0.392 1.00 98.12 93 TYR A C 1
ATOM 692 O O . TYR A 1 93 ? -3.508 8.021 -1.115 1.00 98.12 93 TYR A O 1
ATOM 700 N N . GLN A 1 94 ? -1.814 9.481 -0.876 1.00 97.69 94 GLN A N 1
ATOM 701 C CA . GLN A 1 94 ? -1.550 9.707 -2.298 1.00 97.69 94 GLN A CA 1
ATOM 702 C C . GLN A 1 94 ? -0.070 9.503 -2.634 1.00 97.69 94 GLN A C 1
ATOM 704 O O . GLN A 1 94 ? 0.808 9.722 -1.798 1.00 97.69 94 GLN A O 1
ATOM 709 N N . LEU A 1 95 ? 0.220 9.089 -3.866 1.00 97.75 95 LEU A N 1
ATOM 710 C CA . LEU A 1 95 ? 1.596 8.973 -4.338 1.00 97.75 95 LEU A CA 1
ATOM 711 C C . LEU A 1 95 ? 2.176 10.375 -4.562 1.00 97.75 95 LEU A C 1
ATOM 713 O O . LEU A 1 95 ? 1.509 11.247 -5.121 1.00 97.75 95 LEU A O 1
ATOM 717 N N . CYS A 1 96 ? 3.398 10.615 -4.098 1.00 96.62 96 CYS A N 1
ATOM 718 C CA . CYS A 1 96 ? 4.050 11.900 -4.303 1.00 96.62 96 CYS A CA 1
ATOM 719 C C . CYS A 1 96 ? 4.678 12.010 -5.697 1.00 96.62 96 CYS A C 1
ATOM 721 O O . CYS A 1 96 ? 5.105 11.016 -6.283 1.00 96.62 96 CYS A O 1
ATOM 723 N N . ASN A 1 97 ? 4.814 13.244 -6.184 1.00 94.00 97 ASN A N 1
ATOM 724 C CA . ASN A 1 97 ? 5.549 13.530 -7.411 1.00 94.00 97 ASN A CA 1
ATOM 725 C C . ASN A 1 97 ? 7.043 13.624 -7.091 1.00 94.00 97 ASN A C 1
ATOM 727 O O . ASN A 1 97 ? 7.474 14.538 -6.383 1.00 94.00 97 ASN A O 1
ATOM 731 N N . GLY A 1 98 ? 7.846 12.702 -7.613 1.00 93.88 98 GLY A N 1
ATOM 732 C CA . GLY A 1 98 ? 9.281 12.703 -7.366 1.00 93.88 98 GLY A CA 1
ATOM 733 C C . GLY A 1 98 ? 10.013 11.745 -8.286 1.00 93.88 98 GLY A C 1
ATOM 734 O O . GLY A 1 98 ? 9.591 10.608 -8.454 1.00 93.88 98 GLY A O 1
ATOM 735 N N . ARG A 1 99 ? 11.167 12.176 -8.812 1.00 95.81 99 ARG A N 1
ATOM 736 C CA . ARG A 1 99 ? 11.938 11.423 -9.818 1.00 95.81 99 ARG A CA 1
ATOM 737 C C . ARG A 1 99 ? 12.152 9.954 -9.459 1.00 95.81 99 ARG A C 1
ATOM 739 O O . ARG A 1 99 ? 12.031 9.098 -10.324 1.00 95.81 99 ARG A O 1
ATOM 746 N N . GLU A 1 100 ? 12.494 9.660 -8.208 1.00 95.00 100 GLU A N 1
ATOM 747 C CA . GLU A 1 100 ? 12.734 8.284 -7.761 1.00 95.00 100 GLU A CA 1
ATOM 748 C C . GLU A 1 100 ? 11.444 7.454 -7.688 1.00 95.00 100 GLU A C 1
ATOM 750 O O . GLU A 1 100 ? 11.460 6.274 -8.035 1.00 95.00 100 GLU A O 1
ATOM 755 N N . THR A 1 101 ? 10.328 8.056 -7.283 1.00 96.56 101 THR A N 1
ATOM 756 C CA . THR A 1 101 ? 9.005 7.425 -7.330 1.00 96.56 101 THR A CA 1
ATOM 757 C C . THR A 1 101 ? 8.574 7.183 -8.778 1.00 96.56 101 THR A C 1
ATOM 759 O O . THR A 1 101 ? 8.120 6.090 -9.107 1.00 96.56 101 THR A O 1
ATOM 762 N N . ASP A 1 102 ? 8.805 8.151 -9.667 1.00 96.50 102 ASP A N 1
ATOM 763 C CA . ASP A 1 102 ? 8.473 8.043 -11.089 1.00 96.50 102 ASP A CA 1
ATOM 764 C C . ASP A 1 102 ? 9.302 6.941 -11.769 1.00 96.50 102 ASP A C 1
ATOM 766 O O . ASP A 1 102 ? 8.782 6.155 -12.561 1.00 96.50 102 ASP A O 1
ATOM 770 N N . THR A 1 103 ? 10.597 6.821 -11.442 1.00 96.75 103 THR A N 1
ATOM 771 C CA . THR A 1 103 ? 11.441 5.743 -11.989 1.00 96.75 103 THR A CA 1
ATOM 772 C C . THR A 1 103 ? 10.979 4.363 -11.538 1.00 96.75 103 THR A C 1
ATOM 774 O O . THR A 1 103 ? 11.028 3.428 -12.333 1.00 96.75 103 THR A O 1
ATOM 777 N N . LEU A 1 104 ? 10.518 4.225 -10.289 1.00 97.00 104 LEU A N 1
ATOM 778 C CA . LEU A 1 104 ? 9.909 2.989 -9.796 1.00 97.00 104 LEU A CA 1
ATOM 779 C C . LEU A 1 104 ? 8.606 2.693 -10.544 1.00 97.00 104 LEU A C 1
ATOM 781 O O . LEU A 1 104 ? 8.396 1.570 -10.991 1.00 97.00 104 LEU A O 1
ATOM 785 N N . GLY A 1 105 ? 7.758 3.708 -10.696 1.00 96.50 105 GLY A N 1
ATOM 786 C CA . GLY A 1 105 ? 6.442 3.583 -11.304 1.00 96.50 105 GLY A CA 1
ATOM 787 C C . GLY A 1 105 ? 6.460 3.104 -12.758 1.00 96.50 105 GLY A C 1
ATOM 788 O O . GLY A 1 105 ? 5.547 2.401 -13.176 1.00 96.50 105 GLY A O 1
ATOM 789 N N . ASN A 1 106 ? 7.522 3.418 -13.504 1.00 96.44 106 ASN A N 1
ATOM 790 C CA . ASN A 1 106 ? 7.698 3.003 -14.900 1.00 96.44 106 ASN A CA 1
ATOM 791 C C . ASN A 1 106 ? 8.105 1.527 -15.079 1.00 96.44 106 ASN A C 1
ATOM 793 O O . ASN A 1 106 ? 8.199 1.055 -16.214 1.00 96.44 106 ASN A O 1
ATOM 797 N N . LEU A 1 107 ? 8.385 0.794 -13.997 1.00 96.69 107 LEU A N 1
ATOM 798 C CA . LEU A 1 107 ? 8.711 -0.628 -14.081 1.00 96.69 107 LEU A CA 1
ATOM 799 C C . LEU A 1 107 ? 7.457 -1.460 -14.407 1.00 96.69 107 LEU A C 1
ATOM 801 O O . LEU A 1 107 ? 6.361 -1.123 -13.947 1.00 96.69 107 LEU A O 1
ATOM 805 N N . PRO A 1 108 ? 7.594 -2.562 -15.167 1.00 95.44 108 PRO A N 1
ATOM 806 C CA . PRO A 1 108 ? 6.477 -3.463 -15.424 1.00 95.44 108 PRO A CA 1
ATOM 807 C C . PRO A 1 108 ? 6.000 -4.106 -14.119 1.00 95.44 108 PRO A C 1
ATOM 809 O O . PRO A 1 108 ? 6.819 -4.451 -13.264 1.00 95.44 108 PRO A O 1
ATOM 812 N N . LEU A 1 109 ? 4.688 -4.305 -13.977 1.00 95.88 109 LEU A N 1
ATOM 813 C CA . LEU A 1 109 ? 4.131 -4.984 -12.813 1.00 95.88 109 LEU A CA 1
ATOM 814 C C . LEU A 1 109 ? 4.389 -6.501 -12.904 1.00 95.88 109 LEU A C 1
ATOM 816 O O . LEU A 1 109 ? 3.945 -7.136 -13.866 1.00 95.88 109 LEU A O 1
ATOM 820 N N . PRO A 1 110 ? 5.088 -7.118 -11.931 1.00 94.31 110 PRO A N 1
ATOM 821 C CA . PRO A 1 110 ? 5.269 -8.566 -11.904 1.00 94.31 110 PRO A CA 1
ATOM 822 C C . PRO A 1 110 ? 3.933 -9.302 -11.754 1.00 94.31 110 PRO A C 1
ATOM 824 O O . PRO A 1 110 ? 3.068 -8.862 -11.003 1.00 94.31 110 PRO A O 1
ATOM 827 N N . ALA A 1 111 ? 3.795 -10.473 -12.386 1.00 93.62 111 ALA A N 1
ATOM 828 C CA . ALA A 1 111 ? 2.565 -11.276 -12.338 1.00 93.62 111 ALA A CA 1
ATOM 829 C C . ALA A 1 111 ? 2.085 -11.564 -10.901 1.00 93.62 111 ALA A C 1
ATOM 831 O O . ALA A 1 111 ? 0.896 -11.488 -10.610 1.00 93.62 111 ALA A O 1
ATOM 832 N N . ALA A 1 112 ? 3.018 -11.822 -9.979 1.00 93.19 112 ALA A N 1
ATOM 833 C CA . ALA A 1 112 ? 2.707 -12.073 -8.573 1.00 93.19 112 ALA A CA 1
ATOM 834 C C . ALA A 1 112 ? 2.111 -10.857 -7.839 1.00 93.19 112 ALA A C 1
ATOM 836 O O . ALA A 1 112 ? 1.518 -11.027 -6.784 1.00 93.19 112 ALA A O 1
ATOM 837 N N . HIS A 1 113 ? 2.273 -9.639 -8.363 1.00 94.94 113 HIS A N 1
ATOM 838 C CA . HIS A 1 113 ? 1.798 -8.410 -7.725 1.00 94.94 113 HIS A CA 1
ATOM 839 C C . HIS A 1 113 ? 0.401 -7.983 -8.189 1.00 94.94 113 HIS A C 1
ATOM 841 O O . HIS A 1 113 ? -0.137 -7.029 -7.637 1.00 94.94 113 HIS A O 1
ATOM 847 N N . TYR A 1 114 ? -0.209 -8.671 -9.162 1.00 94.62 114 TYR A N 1
ATOM 848 C CA . TYR A 1 114 ? -1.603 -8.407 -9.547 1.00 94.62 114 TYR A CA 1
ATOM 849 C C . TYR A 1 114 ? -2.596 -8.800 -8.448 1.00 94.62 114 TYR A C 1
ATOM 851 O O . TYR A 1 114 ? -3.696 -8.255 -8.386 1.00 94.62 114 TYR A O 1
ATOM 859 N N . GLN A 1 115 ? -2.198 -9.712 -7.561 1.00 94.12 115 GLN A N 1
ATOM 860 C CA . GLN A 1 115 ? -2.960 -10.113 -6.386 1.00 94.12 115 GLN A CA 1
ATOM 861 C C . GLN A 1 115 ? -2.094 -9.908 -5.145 1.00 94.12 115 GLN A C 1
ATOM 863 O O . GLN A 1 115 ? -1.059 -10.552 -4.985 1.00 94.12 115 GLN A O 1
ATOM 868 N N . LEU A 1 116 ? -2.513 -9.001 -4.269 1.00 92.31 116 LEU A N 1
ATOM 869 C CA . LEU A 1 116 ? -1.822 -8.666 -3.028 1.00 92.31 116 LEU A CA 1
ATOM 870 C C . LEU A 1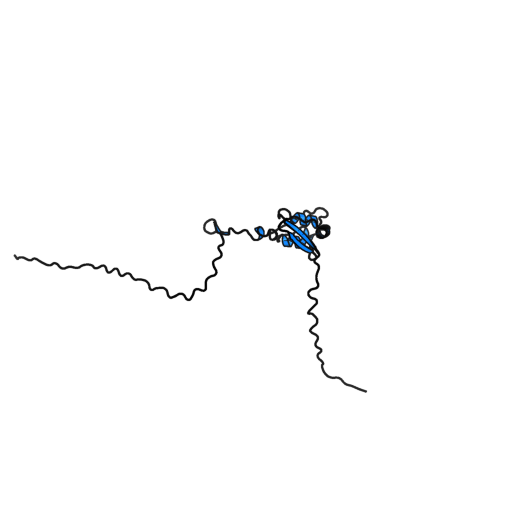 116 ? -2.815 -8.765 -1.877 1.00 92.31 116 LEU A C 1
ATOM 872 O O . LEU A 1 116 ? -3.666 -7.892 -1.747 1.00 92.31 116 LEU A O 1
ATOM 876 N N . GLY A 1 117 ? -2.713 -9.773 -1.015 1.00 83.31 117 GLY A N 1
ATOM 877 C CA . GLY A 1 117 ? -3.617 -9.833 0.132 1.00 83.31 117 GLY A CA 1
ATOM 878 C C . GLY A 1 117 ? -3.694 -11.172 0.849 1.00 83.31 117 GLY A C 1
ATOM 879 O O . GLY A 1 117 ? -3.341 -12.198 0.263 1.00 83.31 117 GLY A O 1
ATOM 880 N N . PRO A 1 118 ? -4.190 -11.178 2.103 1.00 94.81 118 PRO A N 1
ATOM 881 C CA . PRO A 1 118 ? -4.406 -10.023 2.989 1.00 94.81 118 PRO A CA 1
ATOM 882 C C . PRO A 1 118 ? -3.108 -9.605 3.709 1.00 94.81 118 PRO A C 1
ATOM 884 O O 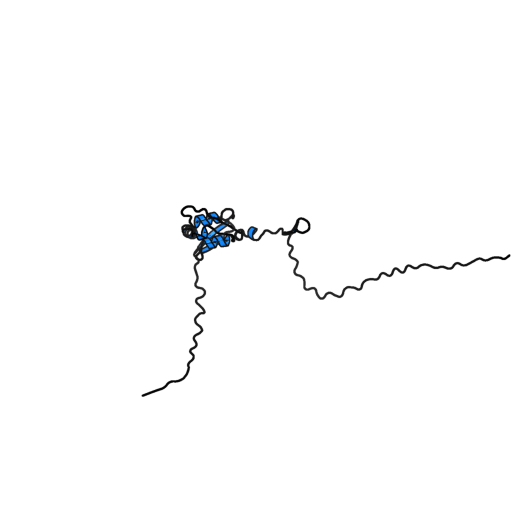. PRO A 1 118 ? -2.442 -10.435 4.328 1.00 94.81 118 PRO A O 1
ATOM 887 N N . LEU A 1 119 ? -2.750 -8.317 3.664 1.00 97.31 119 LEU A N 1
ATOM 888 C CA . LEU A 1 119 ? -1.572 -7.761 4.356 1.00 97.31 119 LEU A CA 1
ATOM 889 C C . LEU A 1 119 ? -1.753 -6.276 4.703 1.00 97.31 119 LEU A C 1
ATOM 891 O O . LEU A 1 119 ? -2.711 -5.654 4.255 1.00 97.31 119 LEU A O 1
ATOM 895 N N . GLN A 1 120 ? -0.855 -5.694 5.504 1.00 97.75 120 GLN A N 1
ATOM 896 C CA . GLN A 1 120 ? -0.926 -4.266 5.834 1.00 97.75 120 GLN A CA 1
ATOM 897 C C . GLN A 1 120 ? -0.596 -3.390 4.619 1.00 97.75 120 GLN A C 1
ATOM 899 O O . GLN A 1 120 ? 0.245 -3.750 3.792 1.00 97.75 120 GLN A O 1
ATOM 904 N N . LEU A 1 121 ? -1.201 -2.203 4.539 1.00 97.75 121 LEU A N 1
ATOM 905 C CA . LEU A 1 121 ? -0.952 -1.236 3.469 1.00 97.75 121 LEU A CA 1
ATOM 906 C C . LEU A 1 121 ? 0.541 -0.905 3.335 1.00 97.75 121 LEU A C 1
ATOM 908 O O . LEU A 1 121 ? 1.066 -0.884 2.223 1.00 97.75 121 LEU A O 1
ATOM 912 N N . ARG A 1 122 ? 1.247 -0.698 4.453 1.00 98.06 122 ARG A N 1
ATOM 913 C CA . ARG A 1 122 ? 2.703 -0.485 4.456 1.00 98.06 122 ARG A CA 1
ATOM 914 C C . ARG A 1 122 ? 3.454 -1.614 3.751 1.00 98.06 122 ARG A C 1
ATOM 916 O O . ARG A 1 122 ? 4.320 -1.343 2.920 1.00 98.06 122 ARG A O 1
ATOM 923 N N . ASP A 1 123 ? 3.117 -2.857 4.073 1.00 97.69 123 ASP A N 1
ATOM 924 C CA . ASP A 1 123 ? 3.787 -4.036 3.528 1.00 97.69 123 ASP A CA 1
ATOM 925 C C . ASP A 1 123 ? 3.462 -4.221 2.047 1.00 97.69 123 ASP A C 1
ATOM 927 O O . ASP A 1 123 ? 4.352 -4.543 1.261 1.00 97.69 123 ASP A O 1
ATOM 931 N N . ALA A 1 124 ? 2.225 -3.937 1.630 1.00 97.62 124 ALA A N 1
ATOM 932 C CA . ALA A 1 124 ? 1.846 -3.926 0.219 1.00 97.62 124 ALA A CA 1
ATOM 933 C C . ALA A 1 124 ? 2.661 -2.891 -0.578 1.00 97.62 124 ALA A C 1
ATOM 935 O O . ALA A 1 124 ? 3.200 -3.214 -1.638 1.00 97.62 124 ALA A O 1
ATOM 936 N N . LEU A 1 125 ? 2.824 -1.672 -0.047 1.00 97.88 125 LEU A N 1
ATOM 937 C CA . LEU A 1 125 ? 3.631 -0.617 -0.677 1.00 97.88 125 LEU A CA 1
ATOM 938 C C . LEU A 1 125 ? 5.110 -1.012 -0.793 1.00 97.88 125 LEU A C 1
ATOM 940 O O . LEU A 1 125 ? 5.722 -0.803 -1.841 1.00 97.88 125 LEU A O 1
ATOM 944 N N . LEU A 1 126 ? 5.687 -1.600 0.257 1.00 97.44 126 LEU A N 1
ATOM 945 C CA . LEU A 1 126 ? 7.071 -2.084 0.242 1.00 97.44 126 LEU A CA 1
ATOM 946 C C . LEU A 1 126 ? 7.256 -3.283 -0.697 1.00 97.44 126 LEU A C 1
ATOM 948 O O . LEU A 1 126 ? 8.269 -3.360 -1.390 1.00 97.44 126 LEU A O 1
ATOM 952 N N . THR A 1 127 ? 6.271 -4.178 -0.771 1.00 97.00 127 THR A N 1
ATOM 953 C CA . THR A 1 127 ? 6.274 -5.324 -1.693 1.00 97.00 127 THR A CA 1
ATOM 954 C C . THR A 1 127 ? 6.267 -4.850 -3.145 1.00 97.00 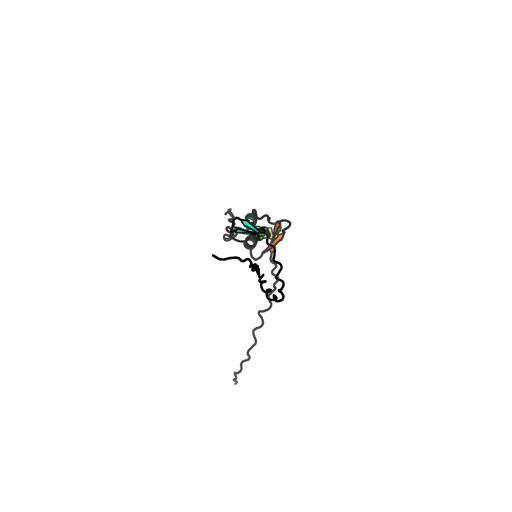127 THR A C 1
ATOM 956 O O . THR A 1 127 ? 7.091 -5.298 -3.941 1.00 97.00 127 THR A O 1
ATOM 959 N N . LEU A 1 128 ? 5.407 -3.881 -3.477 1.00 96.88 128 LEU A N 1
ATOM 960 C CA . LEU A 1 128 ? 5.364 -3.267 -4.806 1.00 96.88 128 LEU A CA 1
ATOM 961 C C . LEU A 1 128 ? 6.657 -2.523 -5.158 1.00 96.88 128 LEU A C 1
ATOM 963 O O . LEU A 1 128 ? 7.099 -2.575 -6.305 1.00 96.88 128 LEU A O 1
ATOM 967 N N . ALA A 1 129 ? 7.264 -1.839 -4.188 1.00 96.75 129 ALA A N 1
ATOM 968 C CA . ALA A 1 129 ? 8.482 -1.066 -4.410 1.00 96.75 129 ALA A CA 1
ATOM 969 C C . ALA A 1 129 ? 9.754 -1.922 -4.511 1.00 96.75 129 ALA A C 1
ATOM 971 O O . ALA A 1 129 ? 10.712 -1.542 -5.192 1.00 96.75 129 ALA A O 1
ATOM 972 N N . GLY A 1 130 ? 9.763 -3.074 -3.841 1.00 95.56 130 GLY A N 1
ATOM 973 C CA . GLY A 1 130 ? 10.897 -3.983 -3.769 1.00 95.56 130 GLY A CA 1
ATOM 974 C C . GLY A 1 130 ? 11.995 -3.544 -2.784 1.00 95.56 130 GLY A C 1
ATOM 975 O O . GLY A 1 130 ? 12.018 -2.412 -2.294 1.00 95.56 130 GLY A O 1
ATOM 976 N N . PRO A 1 131 ? 12.966 -4.433 -2.503 1.00 94.06 131 PRO A N 1
ATOM 977 C CA . PRO A 1 131 ? 13.948 -4.257 -1.427 1.00 94.06 131 PRO A CA 1
ATOM 978 C C . PRO A 1 131 ? 14.972 -3.143 -1.680 1.00 94.06 131 PRO A C 1
ATOM 980 O O . PRO A 1 131 ? 15.614 -2.678 -0.749 1.00 94.06 131 PRO A O 1
ATOM 983 N N . ALA A 1 132 ? 15.144 -2.702 -2.928 1.00 93.44 132 ALA A N 1
ATOM 984 C CA . ALA A 1 132 ? 16.077 -1.628 -3.276 1.00 93.44 132 ALA A CA 1
ATOM 985 C C . ALA A 1 132 ? 15.530 -0.221 -2.961 1.00 93.44 132 ALA A C 1
ATOM 987 O O . ALA A 1 132 ? 16.231 0.777 -3.161 1.00 93.44 132 ALA A O 1
ATOM 988 N N . ARG A 1 133 ? 14.276 -0.117 -2.503 1.00 94.94 133 ARG A N 1
ATOM 989 C CA . ARG A 1 133 ? 13.581 1.148 -2.254 1.00 94.94 133 ARG A CA 1
ATOM 990 C C . ARG A 1 133 ? 13.301 1.344 -0.766 1.00 94.94 133 ARG A C 1
ATOM 992 O O . ARG A 1 133 ? 13.030 0.397 -0.035 1.00 94.94 133 ARG A O 1
ATOM 999 N N . ALA A 1 134 ? 13.384 2.587 -0.310 1.00 96.44 134 ALA A N 1
ATOM 1000 C CA . ALA A 1 134 ? 12.910 3.012 1.001 1.00 96.44 134 ALA A CA 1
ATOM 1001 C C . ALA A 1 134 ? 11.577 3.748 0.838 1.00 96.44 134 ALA A C 1
ATOM 1003 O O . ALA A 1 134 ? 11.439 4.556 -0.081 1.00 96.44 134 ALA A O 1
ATOM 1004 N N . LEU A 1 135 ? 10.626 3.474 1.733 1.00 97.62 135 LEU A N 1
ATOM 1005 C CA . LEU A 1 135 ? 9.336 4.159 1.808 1.00 97.62 135 LEU A CA 1
ATOM 1006 C C . LEU A 1 135 ? 9.440 5.356 2.757 1.00 97.62 135 LEU A C 1
ATOM 1008 O O . LEU A 1 135 ? 9.760 5.190 3.934 1.00 97.62 135 LEU A O 1
ATOM 1012 N N . HIS A 1 136 ? 9.100 6.539 2.256 1.00 97.62 136 HIS A N 1
ATOM 1013 C CA . HIS A 1 136 ? 8.958 7.765 3.038 1.00 97.62 136 HIS A CA 1
ATOM 1014 C C . HIS A 1 136 ? 7.493 8.168 3.090 1.00 97.62 136 HIS A C 1
ATOM 1016 O O . HIS A 1 136 ? 6.790 8.098 2.083 1.00 97.62 136 HIS A O 1
ATOM 1022 N N . VAL A 1 137 ? 7.040 8.594 4.264 1.00 97.69 137 VAL A N 1
ATOM 1023 C CA . VAL A 1 137 ? 5.639 8.927 4.520 1.00 97.69 137 VAL A CA 1
ATOM 1024 C C . VAL A 1 137 ? 5.582 10.322 5.116 1.00 97.69 137 VAL A C 1
ATOM 1026 O O . VAL A 1 137 ? 6.181 10.576 6.159 1.00 97.69 137 VAL A O 1
ATOM 1029 N N . ASP A 1 138 ? 4.831 11.210 4.477 1.00 96.88 138 ASP A N 1
ATOM 1030 C CA . ASP A 1 138 ? 4.444 12.488 5.062 1.00 96.88 138 ASP A CA 1
ATOM 1031 C C . ASP A 1 138 ? 2.984 12.400 5.512 1.00 96.88 138 ASP A C 1
ATOM 1033 O O . ASP A 1 138 ? 2.059 12.386 4.700 1.00 96.88 138 ASP A O 1
ATOM 1037 N N . HIS A 1 139 ? 2.772 12.342 6.826 1.00 95.38 139 HIS A N 1
ATOM 1038 C CA . HIS A 1 139 ? 1.439 12.272 7.425 1.00 95.38 139 HIS A CA 1
ATOM 1039 C C . HIS A 1 139 ? 0.663 13.598 7.326 1.00 95.38 139 HIS A C 1
ATOM 1041 O O . HIS A 1 139 ? -0.566 13.583 7.389 1.00 95.38 139 HIS A O 1
ATOM 1047 N N . THR A 1 140 ? 1.350 14.729 7.131 1.00 95.88 140 THR A N 1
ATOM 1048 C CA . THR A 1 140 ? 0.735 16.064 7.035 1.00 95.88 140 THR A CA 1
ATOM 1049 C C . THR A 1 140 ? 0.052 16.240 5.687 1.00 95.88 140 THR A C 1
ATOM 1051 O O . THR A 1 140 ? -1.111 16.630 5.617 1.00 95.88 140 THR A O 1
ATOM 1054 N N . THR A 1 141 ? 0.767 15.913 4.608 1.00 96.62 141 THR A N 1
ATOM 1055 C CA . THR A 1 141 ? 0.228 15.952 3.237 1.00 96.62 141 THR A CA 1
ATOM 1056 C C . THR A 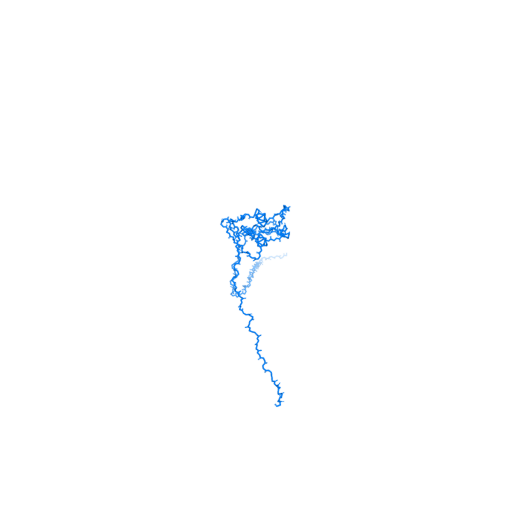1 141 ? -0.420 14.634 2.815 1.00 96.62 141 THR A C 1
ATOM 1058 O O . THR A 1 141 ? -0.969 14.545 1.715 1.00 96.62 141 THR A O 1
ATOM 1061 N N . ARG A 1 142 ? -0.348 13.616 3.684 1.00 96.81 142 ARG A N 1
ATOM 1062 C CA . ARG A 1 142 ? -0.739 12.226 3.425 1.00 96.81 142 ARG A CA 1
ATOM 1063 C C . ARG A 1 142 ? -0.158 11.710 2.116 1.00 96.81 142 ARG A C 1
ATOM 1065 O O . ARG A 1 142 ? -0.866 11.138 1.291 1.00 96.81 142 ARG A O 1
ATOM 1072 N N . SER A 1 143 ? 1.139 11.916 1.924 1.00 97.69 143 SER A N 1
ATOM 1073 C CA . SER A 1 143 ? 1.846 11.455 0.733 1.00 97.69 143 SER A CA 1
ATOM 1074 C C . SER A 1 143 ? 2.830 10.332 1.044 1.00 97.69 143 SER A C 1
ATOM 1076 O O . SER A 1 143 ? 3.403 10.264 2.133 1.00 97.69 143 SER A O 1
ATOM 1078 N N . VAL A 1 144 ? 3.005 9.429 0.079 1.00 98.25 144 VAL A N 1
ATOM 1079 C CA . VAL A 1 144 ? 4.016 8.369 0.117 1.00 98.25 144 VAL A CA 1
ATOM 1080 C C . VAL A 1 144 ? 5.006 8.551 -1.026 1.00 98.25 144 VAL A C 1
ATOM 1082 O O . VAL A 1 144 ? 4.621 8.800 -2.170 1.00 98.25 144 VAL A O 1
ATOM 1085 N N . CYS A 1 145 ? 6.290 8.434 -0.709 1.00 97.75 145 CYS A N 1
ATOM 1086 C CA . CYS A 1 145 ? 7.397 8.593 -1.641 1.00 97.75 145 CYS A CA 1
ATOM 1087 C C . CYS A 1 145 ? 8.354 7.413 -1.555 1.00 97.75 145 CYS A C 1
ATOM 1089 O O . CYS A 1 145 ? 8.503 6.799 -0.498 1.00 97.75 145 CYS A O 1
ATOM 1091 N N . PHE A 1 146 ? 9.084 7.170 -2.640 1.00 98.06 146 PHE A N 1
ATOM 1092 C CA . PHE A 1 146 ? 10.143 6.173 -2.665 1.00 98.06 146 PHE A CA 1
ATOM 1093 C C . PHE A 1 146 ? 11.488 6.805 -2.997 1.00 98.06 146 PHE A C 1
ATOM 1095 O O . PHE A 1 146 ? 11.592 7.665 -3.868 1.00 98.06 146 PHE A O 1
ATOM 1102 N N . SER A 1 147 ? 12.539 6.340 -2.328 1.00 95.81 147 SER A N 1
ATOM 1103 C CA . SER A 1 147 ? 13.928 6.669 -2.659 1.00 95.81 147 SER A CA 1
ATOM 1104 C C . SER A 1 147 ? 14.745 5.393 -2.810 1.00 95.81 147 SER A C 1
ATOM 1106 O O . SER A 1 147 ? 14.356 4.340 -2.309 1.00 95.81 147 SER A O 1
ATOM 1108 N N . GLN A 1 148 ? 15.894 5.459 -3.475 1.00 93.50 148 GLN A N 1
ATOM 1109 C CA . GLN A 1 148 ? 16.834 4.336 -3.463 1.00 93.50 148 GLN A CA 1
ATOM 1110 C C . GLN A 1 148 ? 17.416 4.142 -2.060 1.00 93.50 148 GLN A C 1
ATOM 1112 O O . GLN A 1 148 ? 17.722 5.116 -1.361 1.00 93.50 148 GLN A O 1
ATOM 1117 N N . GLN A 1 149 ? 17.574 2.885 -1.648 1.00 87.62 149 GLN A N 1
ATOM 1118 C CA . GLN A 1 149 ? 18.344 2.553 -0.457 1.00 87.62 149 GLN A CA 1
ATOM 1119 C C . GLN A 1 149 ? 19.829 2.715 -0.781 1.00 87.62 149 GLN A C 1
ATOM 1121 O O . GLN A 1 149 ? 20.421 1.904 -1.492 1.00 87.62 149 GLN A O 1
ATOM 1126 N N . HIS A 1 150 ? 20.452 3.760 -0.243 1.00 75.50 150 HIS A N 1
ATOM 1127 C CA . HIS A 1 150 ? 21.906 3.825 -0.206 1.00 75.50 150 HIS A CA 1
ATOM 1128 C C . HIS A 1 150 ? 22.352 2.845 0.871 1.00 75.50 150 HIS A C 1
ATOM 1130 O O . HIS A 1 150 ? 22.299 3.148 2.062 1.00 75.50 150 HIS A O 1
ATOM 1136 N N . LYS A 1 151 ? 22.736 1.636 0.459 1.00 63.59 151 LYS A N 1
ATOM 1137 C CA . LYS A 1 151 ? 23.369 0.683 1.364 1.00 63.59 151 LYS A CA 1
ATOM 1138 C C . LYS A 1 151 ? 24.726 1.263 1.750 1.00 63.59 151 LYS A C 1
ATOM 1140 O O . LYS A 1 151 ? 25.706 1.060 1.041 1.00 63.59 151 LYS A O 1
ATOM 1145 N N . THR A 1 152 ? 24.792 2.006 2.851 1.00 54.50 152 THR A N 1
ATOM 1146 C CA . THR A 1 152 ? 26.062 2.217 3.546 1.00 54.50 152 THR A CA 1
ATOM 1147 C C . THR A 1 152 ? 26.544 0.827 3.954 1.00 54.50 152 THR A C 1
ATOM 1149 O O . THR A 1 152 ? 25.791 0.136 4.644 1.00 54.50 152 THR A O 1
ATOM 1152 N N . PRO A 1 153 ? 27.730 0.361 3.523 1.00 53.00 153 PRO A N 1
ATOM 1153 C CA . PRO A 1 153 ? 28.280 -0.903 3.994 1.00 53.00 153 PRO A CA 1
ATOM 1154 C C . PRO A 1 153 ? 28.663 -0.762 5.474 1.00 53.00 153 PRO A C 1
ATOM 1156 O O . PRO A 1 153 ? 29.816 -0.535 5.822 1.00 53.00 153 PRO A O 1
ATOM 1159 N N . ALA A 1 154 ? 27.680 -0.833 6.363 1.00 56.22 154 ALA A N 1
ATOM 1160 C CA . ALA A 1 154 ? 27.903 -1.233 7.736 1.00 56.22 154 ALA A CA 1
ATOM 1161 C C . ALA A 1 154 ? 27.838 -2.763 7.735 1.00 56.22 154 ALA A C 1
ATOM 1163 O O . ALA A 1 154 ? 26.881 -3.324 7.211 1.00 56.22 154 ALA A O 1
ATOM 1164 N N . GLU A 1 155 ? 28.876 -3.398 8.278 1.00 52.47 155 GLU A N 1
ATOM 1165 C CA . GLU A 1 155 ? 29.084 -4.854 8.342 1.00 52.47 155 GLU A CA 1
ATOM 1166 C C . GLU A 1 155 ? 29.869 -5.478 7.168 1.00 52.47 155 GLU A C 1
ATOM 1168 O O . GLU A 1 155 ? 29.487 -6.458 6.538 1.00 52.47 155 GLU A O 1
ATOM 1173 N N . ALA A 1 156 ? 31.056 -4.918 6.927 1.00 50.12 156 ALA A N 1
ATOM 1174 C CA . ALA A 1 156 ? 32.239 -5.697 6.560 1.00 50.12 156 ALA A CA 1
ATOM 1175 C C . ALA A 1 156 ? 33.273 -5.597 7.698 1.00 50.12 156 ALA A C 1
ATOM 1177 O O . ALA A 1 156 ? 34.396 -5.150 7.499 1.00 50.12 156 ALA A O 1
ATOM 1178 N N . THR A 1 157 ? 32.871 -5.970 8.913 1.00 52.78 157 THR A N 1
ATOM 1179 C CA . THR A 1 157 ? 33.777 -6.178 10.047 1.00 52.78 157 THR A CA 1
ATOM 1180 C C . THR A 1 157 ? 33.233 -7.377 10.809 1.00 52.78 157 THR A C 1
ATOM 1182 O O . THR A 1 157 ? 32.079 -7.341 11.207 1.00 52.78 157 THR A O 1
ATOM 1185 N N . GLN A 1 158 ? 34.080 -8.391 11.023 1.00 49.53 158 GLN A N 1
ATOM 1186 C CA . GLN A 1 158 ? 33.828 -9.675 11.713 1.00 49.53 158 GLN A CA 1
ATOM 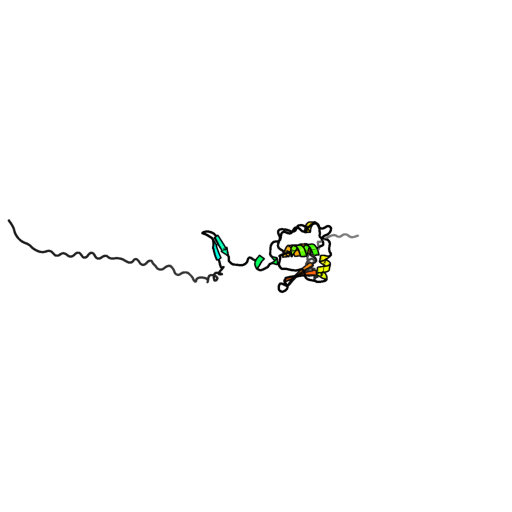1187 C C . GLN A 1 158 ? 33.549 -10.897 10.816 1.00 49.53 158 GLN A C 1
ATOM 1189 O O . GLN A 1 158 ? 32.649 -11.684 11.064 1.00 49.53 158 GLN A O 1
ATOM 1194 N N . ALA A 1 159 ? 34.419 -11.131 9.829 1.00 51.38 159 ALA A N 1
ATOM 1195 C CA . ALA A 1 159 ? 34.724 -12.493 9.367 1.00 51.38 159 ALA A CA 1
ATOM 1196 C C . ALA A 1 159 ? 36.210 -12.635 8.976 1.00 51.38 159 ALA A C 1
ATOM 1198 O O . ALA A 1 159 ? 36.553 -13.184 7.939 1.00 51.38 159 ALA A O 1
ATOM 1199 N N . THR A 1 160 ? 37.108 -12.108 9.809 1.00 52.19 160 THR A N 1
ATOM 1200 C CA . THR A 1 160 ? 38.550 -12.416 9.777 1.00 52.19 160 THR A CA 1
ATOM 1201 C C . THR A 1 160 ? 39.068 -12.407 11.207 1.00 52.19 160 THR A C 1
ATOM 1203 O O . THR A 1 160 ? 39.718 -11.459 11.634 1.00 52.19 160 THR A O 1
ATOM 1206 N N . ALA A 1 161 ? 38.707 -13.430 11.975 1.00 55.69 161 ALA A N 1
ATOM 1207 C CA . ALA A 1 161 ? 39.383 -13.780 13.220 1.00 55.69 161 ALA A CA 1
ATOM 1208 C C . ALA A 1 161 ? 39.027 -15.217 13.624 1.00 55.69 161 ALA A C 1
ATOM 1210 O O . ALA A 1 161 ? 38.514 -15.437 14.711 1.00 55.69 161 ALA A O 1
ATOM 1211 N N . ASP A 1 162 ? 39.277 -16.192 12.747 1.00 53.53 162 ASP A N 1
ATOM 1212 C CA . ASP A 1 162 ? 39.678 -17.515 13.232 1.00 53.53 162 ASP A CA 1
ATOM 1213 C C . ASP A 1 162 ? 40.502 -18.247 12.170 1.00 53.53 162 ASP A C 1
ATOM 1215 O O . ASP A 1 162 ? 39.998 -18.907 11.265 1.00 53.53 162 ASP A O 1
ATOM 1219 N N . SER A 1 163 ? 41.810 -18.030 12.215 1.00 50.88 163 SER A N 1
ATOM 1220 C CA . SER A 1 163 ? 42.808 -18.887 11.573 1.00 50.88 163 SER A CA 1
ATOM 1221 C C . SER A 1 163 ? 44.101 -18.724 12.364 1.00 50.88 163 SER A C 1
ATOM 1223 O O . SER A 1 163 ? 45.065 -18.110 11.912 1.00 50.88 163 SER A O 1
ATOM 1225 N N . ALA A 1 164 ? 44.090 -19.214 13.603 1.00 54.81 164 ALA A N 1
ATOM 1226 C CA . ALA A 1 164 ? 45.315 -19.483 14.339 1.00 54.81 164 ALA A CA 1
ATOM 1227 C C . ALA A 1 164 ? 46.052 -20.653 13.653 1.00 54.81 164 ALA A C 1
ATOM 1229 O O . ALA A 1 164 ? 45.440 -21.702 13.440 1.00 54.81 164 ALA A O 1
ATOM 1230 N N . PRO A 1 165 ? 47.346 -20.539 13.305 1.00 43.25 165 PRO A N 1
ATOM 1231 C CA . PRO A 1 165 ? 48.095 -21.689 12.835 1.00 43.25 165 PRO A CA 1
ATOM 1232 C C . PRO A 1 165 ? 48.525 -22.546 14.031 1.00 43.25 165 PRO A C 1
ATOM 1234 O O . PRO A 1 165 ? 49.341 -22.133 14.855 1.00 43.25 165 PRO A O 1
ATOM 1237 N N . LEU A 1 166 ? 47.999 -23.769 14.092 1.00 46.84 166 LEU A N 1
ATOM 1238 C CA . LEU A 1 166 ? 48.587 -24.882 14.835 1.00 46.84 166 LEU A CA 1
ATOM 1239 C C . LEU A 1 166 ? 49.923 -25.257 14.169 1.00 46.84 166 LEU A C 1
ATOM 1241 O O . LEU A 1 166 ? 49.940 -25.894 13.118 1.00 46.84 166 LEU A O 1
ATOM 1245 N N . GLN A 1 167 ? 51.049 -24.872 14.773 1.00 48.59 167 GLN A N 1
ATOM 1246 C CA . GLN A 1 167 ? 52.356 -25.443 14.438 1.00 48.59 167 GLN A CA 1
ATOM 1247 C C . GLN A 1 167 ? 52.476 -26.825 15.091 1.00 48.59 167 GLN A C 1
ATOM 1249 O O . GLN A 1 167 ? 52.775 -26.957 16.276 1.00 48.59 167 GLN A O 1
ATOM 1254 N N . GLY A 1 168 ? 52.187 -27.852 14.291 1.00 38.94 168 GLY A N 1
ATOM 1255 C CA . GLY A 1 168 ? 52.464 -29.254 14.574 1.00 38.94 168 GLY A CA 1
ATOM 1256 C C . GLY A 1 168 ? 53.846 -29.664 14.060 1.00 38.94 168 GLY A C 1
ATOM 1257 O O . GLY A 1 168 ? 54.273 -29.274 12.979 1.00 38.94 168 GLY A O 1
ATOM 1258 N N . SER A 1 169 ? 54.522 -30.442 14.894 1.00 46.47 169 SER A N 1
ATOM 1259 C CA . SER A 1 169 ? 55.878 -30.975 14.790 1.00 46.47 169 SER A CA 1
ATOM 1260 C C . SER A 1 169 ? 56.125 -31.969 13.635 1.00 46.47 169 SER A C 1
ATOM 1262 O O . SER A 1 169 ? 55.224 -32.708 13.249 1.00 46.47 169 SER A O 1
ATOM 1264 N N . ALA A 1 170 ? 57.413 -32.064 13.272 1.00 49.00 170 ALA A N 1
ATOM 1265 C CA . ALA A 1 170 ? 58.168 -33.236 12.794 1.00 49.00 170 ALA A CA 1
ATOM 1266 C C . ALA A 1 170 ? 58.245 -33.555 11.284 1.00 49.00 170 ALA A C 1
ATOM 1268 O O . ALA A 1 170 ? 57.247 -33.839 10.630 1.00 49.00 170 ALA A O 1
ATOM 1269 N N . GLY A 1 171 ? 59.494 -33.655 10.793 1.00 40.50 171 GLY A N 1
ATOM 1270 C CA . GLY A 1 171 ? 59.854 -34.444 9.608 1.00 40.50 171 GLY A CA 1
ATOM 1271 C C . GLY A 1 171 ? 61.141 -34.022 8.883 1.00 40.50 171 GLY A C 1
ATOM 1272 O O . GLY A 1 171 ? 61.064 -33.385 7.841 1.00 40.50 171 GLY A O 1
ATOM 1273 N N . GLU A 1 172 ? 62.310 -34.418 9.403 1.00 45.94 172 GLU A N 1
ATOM 1274 C CA . GLU A 1 172 ? 63.529 -34.706 8.603 1.00 45.94 172 GLU A CA 1
ATOM 1275 C C . GLU A 1 172 ? 63.205 -35.732 7.482 1.00 45.94 172 GLU A C 1
ATOM 1277 O O . GLU A 1 172 ? 62.221 -36.462 7.654 1.00 45.94 172 GLU A O 1
ATOM 1282 N N . PRO A 1 173 ? 63.974 -35.873 6.369 1.00 50.44 173 PRO A N 1
ATOM 1283 C CA . PRO A 1 173 ? 65.430 -36.084 6.383 1.00 50.44 173 PRO A CA 1
ATOM 1284 C C . PRO A 1 173 ? 66.258 -35.442 5.243 1.00 50.44 173 PRO A C 1
ATOM 1286 O O . PRO A 1 173 ? 65.751 -34.948 4.238 1.00 50.44 173 PRO A O 1
ATOM 1289 N N . GLN A 1 174 ? 67.576 -35.517 5.450 1.00 42.09 174 GLN A N 1
ATOM 1290 C CA . GLN A 1 174 ? 68.698 -35.213 4.549 1.00 42.09 174 GLN A CA 1
ATOM 1291 C C . GLN A 1 174 ? 68.811 -36.164 3.337 1.00 42.09 174 GLN A C 1
ATOM 1293 O O . GLN A 1 174 ? 68.234 -37.256 3.340 1.00 42.09 174 GLN A O 1
ATOM 1298 N N . PRO A 1 175 ? 69.600 -35.780 2.317 1.00 58.19 175 PRO A N 1
ATOM 1299 C CA . PRO A 1 175 ? 70.977 -36.300 2.231 1.00 58.19 175 PRO A CA 1
ATOM 1300 C C . PRO A 1 175 ? 72.064 -35.221 2.350 1.00 58.19 175 PRO A C 1
ATOM 1302 O O . PRO A 1 175 ? 71.899 -34.130 1.764 1.00 58.19 175 PRO A O 1
#